Protein AF-A0A5K1E219-F1 (afdb_monomer_lite)

Organism: NCBI:txid210225

InterPro domains:
  IPR015345 Cytokinin dehydrogenase 1, FAD/cytokinin binding domain [PF09265] (1-93)
  IPR016164 FAD-linked oxidase-like, C-terminal [SSF55103] (1-88)
  IPR016170 Cytokinin dehydrogenase, C-terminal domain superfamily [G3DSA:3.40.462.10] (1-94)

pLDDT: mean 71.33, std 19.62, range [38.88, 98.12]

Secondary structure (DSSP, 8-state):
-EEEEEEES-HHHHHHHHHHHHHS-TTTS---SEEEEEEEEHHHHTT-SSSS--GGGSS-TTS------TT-EEEEEEEEEPPPPTTGGGS---

Structure (mmCIF, N/CA/C/O backbone):
data_AF-A0A5K1E219-F1
#
_entry.id   AF-A0A5K1E219-F1
#
loop_
_atom_site.group_PDB
_atom_site.id
_atom_site.type_symbol
_atom_site.label_atom_id
_atom_site.label_alt_id
_atom_site.label_comp_id
_atom_site.label_asym_id
_atom_site.label_entity_id
_atom_site.label_seq_id
_atom_site.pdbx_PDB_ins_code
_atom_site.Cartn_x
_atom_site.Cartn_y
_atom_site.Cartn_z
_atom_site.occupancy
_atom_site.B_iso_or_equiv
_atom_site.auth_seq_id
_atom_site.auth_comp_id
_atom_site.auth_asym_id
_atom_site.auth_atom_id
_atom_site.pdbx_PDB_model_num
ATOM 1 N N . VAL A 1 1 ? 0.851 9.407 16.986 1.00 79.12 1 VAL A N 1
ATOM 2 C CA . VAL A 1 1 ? 0.653 8.681 15.708 1.00 79.12 1 VAL A CA 1
ATOM 3 C C . VAL A 1 1 ? 1.934 7.938 15.360 1.00 79.12 1 VAL A C 1
ATOM 5 O O . VAL A 1 1 ? 3.006 8.475 15.625 1.00 79.12 1 VAL A O 1
ATOM 8 N N . ARG A 1 2 ? 1.846 6.714 14.836 1.00 85.38 2 ARG A N 1
ATOM 9 C CA . ARG A 1 2 ? 2.981 6.021 14.204 1.00 85.38 2 ARG A CA 1
ATOM 10 C C . ARG A 1 2 ? 2.724 5.903 12.708 1.00 85.38 2 ARG A C 1
ATOM 12 O O . ARG A 1 2 ? 1.591 5.654 12.311 1.00 85.38 2 ARG A O 1
ATOM 19 N N . TRP A 1 3 ? 3.781 6.083 11.929 1.00 84.06 3 TRP A N 1
ATOM 20 C CA . TRP A 1 3 ? 3.762 6.060 10.470 1.00 84.06 3 TRP A CA 1
ATOM 21 C C . TRP A 1 3 ? 4.693 4.959 9.974 1.00 84.06 3 TRP A C 1
ATOM 23 O O . TRP A 1 3 ? 5.800 4.806 10.494 1.00 84.06 3 TRP A O 1
ATOM 33 N N . LEU A 1 4 ? 4.237 4.213 8.976 1.00 83.75 4 LEU A N 1
ATOM 34 C CA . LEU A 1 4 ? 4.982 3.183 8.270 1.00 83.75 4 LEU A CA 1
ATOM 35 C C . LEU A 1 4 ? 4.975 3.523 6.778 1.00 83.75 4 LEU A C 1
ATOM 37 O O . LEU A 1 4 ? 3.949 3.927 6.239 1.00 83.75 4 LEU A O 1
ATOM 41 N N . ARG A 1 5 ? 6.114 3.337 6.110 1.00 83.31 5 ARG A N 1
ATOM 42 C CA . ARG A 1 5 ? 6.204 3.350 4.647 1.00 83.31 5 ARG A CA 1
ATOM 43 C C . ARG A 1 5 ? 6.893 2.079 4.176 1.00 83.31 5 ARG A C 1
ATOM 45 O O . ARG A 1 5 ? 7.821 1.619 4.835 1.00 83.31 5 ARG A O 1
ATOM 52 N N . MET A 1 6 ? 6.445 1.524 3.058 1.00 84.88 6 MET A N 1
ATOM 53 C CA . MET A 1 6 ? 6.980 0.297 2.464 1.00 84.88 6 MET A CA 1
ATOM 54 C C . MET A 1 6 ? 7.208 0.510 0.970 1.00 84.88 6 MET A C 1
ATOM 56 O O . MET A 1 6 ? 6.368 1.093 0.287 1.00 84.88 6 MET A O 1
ATOM 60 N N . GLY A 1 7 ? 8.360 0.061 0.478 1.00 82.06 7 GLY A N 1
ATOM 61 C CA . GLY A 1 7 ? 8.742 0.164 -0.925 1.00 82.06 7 GLY A CA 1
ATOM 62 C C . GLY A 1 7 ? 8.494 -1.122 -1.694 1.00 82.06 7 GLY A C 1
ATOM 63 O O . GLY A 1 7 ? 8.864 -2.192 -1.223 1.00 82.06 7 GLY A O 1
ATOM 64 N N . TYR A 1 8 ? 7.952 -0.997 -2.899 1.00 85.69 8 TYR A N 1
ATOM 65 C CA . TYR A 1 8 ? 7.683 -2.104 -3.809 1.00 85.69 8 TYR A CA 1
ATOM 66 C C . TYR A 1 8 ? 8.243 -1.800 -5.201 1.00 85.69 8 TYR A C 1
ATOM 68 O O . TYR A 1 8 ? 8.210 -0.661 -5.672 1.00 85.69 8 TYR A O 1
ATOM 76 N N . THR A 1 9 ? 8.712 -2.839 -5.888 1.00 85.25 9 THR A N 1
ATOM 77 C CA . THR A 1 9 ? 9.090 -2.806 -7.314 1.00 85.25 9 THR A CA 1
ATOM 78 C C . THR A 1 9 ? 8.054 -3.502 -8.202 1.00 85.25 9 THR A C 1
ATOM 80 O O . THR A 1 9 ? 8.067 -3.334 -9.419 1.00 85.25 9 THR A O 1
ATOM 83 N N . ASN A 1 10 ? 7.128 -4.259 -7.604 1.00 89.38 10 ASN A N 1
ATOM 84 C CA . ASN A 1 10 ? 6.069 -4.994 -8.285 1.00 89.38 10 ASN A CA 1
ATOM 85 C C . ASN A 1 10 ? 4.700 -4.389 -7.945 1.00 89.38 10 ASN A C 1
ATOM 87 O O . ASN A 1 10 ? 4.285 -4.398 -6.786 1.00 89.38 10 ASN A O 1
ATOM 91 N N . PHE A 1 11 ? 3.982 -3.899 -8.961 1.00 93.31 11 PHE A N 1
ATOM 92 C CA . PHE A 1 11 ? 2.660 -3.294 -8.774 1.00 93.31 11 PHE A CA 1
ATOM 93 C C . PHE A 1 11 ? 1.642 -4.272 -8.186 1.00 93.31 11 PHE A C 1
ATOM 95 O O . PHE A 1 11 ? 0.830 -3.878 -7.361 1.00 93.31 11 PHE A O 1
ATOM 102 N N . THR A 1 12 ? 1.704 -5.545 -8.583 1.00 97.00 12 THR A N 1
ATOM 103 C CA . THR A 1 12 ? 0.738 -6.559 -8.137 1.00 97.00 12 THR A CA 1
ATOM 104 C C . THR A 1 12 ? 0.876 -6.834 -6.643 1.00 97.00 12 THR A C 1
ATOM 106 O O . THR A 1 12 ? -0.119 -7.034 -5.956 1.00 97.00 12 THR A O 1
ATOM 109 N N . GLU A 1 13 ? 2.108 -6.843 -6.129 1.00 96.62 13 GLU A N 1
ATOM 110 C CA . GLU A 1 13 ? 2.368 -7.001 -4.693 1.00 96.62 13 GLU A CA 1
ATOM 111 C C . GLU A 1 13 ? 1.925 -5.754 -3.927 1.00 96.62 13 GLU A C 1
ATOM 113 O O . GLU A 1 13 ? 1.201 -5.866 -2.943 1.00 96.62 13 GLU A O 1
ATOM 118 N N . PHE A 1 14 ? 2.273 -4.570 -4.439 1.00 95.19 14 PHE A N 1
ATOM 119 C CA . PHE A 1 14 ? 1.855 -3.293 -3.866 1.00 95.19 14 PHE A CA 1
ATOM 120 C C . PHE A 1 14 ? 0.329 -3.169 -3.752 1.00 95.19 14 PHE A C 1
ATOM 122 O O . PHE A 1 14 ? -0.179 -2.849 -2.679 1.00 95.19 14 PHE A O 1
ATOM 129 N N . SER A 1 15 ? -0.408 -3.421 -4.839 1.00 96.62 15 SER A N 1
ATOM 130 C CA . SER A 1 15 ? -1.863 -3.252 -4.859 1.00 96.62 15 SER A CA 1
ATOM 131 C C . SER A 1 15 ? -2.550 -4.280 -3.969 1.00 96.62 15 SER A C 1
ATOM 133 O O . SER A 1 15 ? -3.457 -3.936 -3.218 1.00 96.62 15 SER A O 1
ATOM 135 N N . LYS A 1 16 ? -2.072 -5.530 -3.988 1.00 98.12 16 LYS A N 1
ATOM 136 C CA . LYS A 1 16 ? -2.611 -6.599 -3.147 1.00 98.12 16 LYS A CA 1
ATOM 137 C C . LYS A 1 16 ? -2.442 -6.293 -1.661 1.00 98.12 16 LYS A C 1
ATOM 139 O O . LYS A 1 16 ? -3.389 -6.473 -0.897 1.00 98.12 16 LYS A O 1
ATOM 144 N N . ASP A 1 17 ? -1.265 -5.826 -1.253 1.00 97.31 17 ASP A N 1
ATOM 145 C CA . ASP A 1 17 ? -1.018 -5.474 0.144 1.00 97.31 17 ASP A CA 1
ATOM 146 C C . ASP A 1 17 ? -1.805 -4.222 0.548 1.00 97.31 17 ASP A C 1
ATOM 148 O O . ASP A 1 17 ? -2.372 -4.188 1.638 1.00 97.31 17 ASP A O 1
ATOM 152 N N . GLN A 1 18 ? -1.915 -3.218 -0.331 1.00 97.06 18 GLN A N 1
ATOM 153 C CA . GLN A 1 18 ? -2.730 -2.029 -0.073 1.00 97.06 18 GLN A CA 1
ATOM 154 C C . GLN A 1 18 ? -4.207 -2.389 0.145 1.00 97.06 18 GLN A C 1
ATOM 156 O O . GLN A 1 18 ? -4.796 -1.976 1.144 1.00 97.06 18 GLN A O 1
ATOM 161 N N . GLU A 1 19 ? -4.797 -3.180 -0.752 1.00 97.19 19 GLU A N 1
ATOM 162 C CA . GLU A 1 19 ? -6.181 -3.652 -0.632 1.00 97.19 19 GLU A CA 1
ATOM 163 C C . GLU A 1 19 ? -6.384 -4.478 0.642 1.00 97.19 19 GLU A C 1
ATOM 165 O O . GLU A 1 19 ? -7.372 -4.290 1.355 1.00 97.19 19 GLU A O 1
ATOM 170 N N . TYR A 1 20 ? -5.423 -5.346 0.975 1.00 95.81 20 TYR A N 1
ATOM 171 C CA . TYR A 1 20 ? -5.466 -6.125 2.206 1.00 95.81 20 TYR A CA 1
ATOM 172 C C . TYR A 1 20 ? -5.468 -5.223 3.444 1.00 95.81 20 TYR A C 1
ATOM 174 O O . TYR A 1 20 ? -6.342 -5.377 4.293 1.00 95.81 20 TYR A O 1
ATOM 182 N N . LEU A 1 21 ? -4.564 -4.242 3.535 1.00 94.56 21 LEU A N 1
ATOM 183 C CA . LEU A 1 21 ? -4.511 -3.326 4.679 1.00 94.56 21 LEU A CA 1
ATOM 184 C C . LEU A 1 21 ? -5.787 -2.491 4.836 1.00 94.56 21 LEU A C 1
ATOM 186 O O . LEU A 1 21 ? -6.187 -2.226 5.967 1.00 94.56 21 LEU A O 1
ATOM 190 N N . ILE A 1 22 ? -6.422 -2.104 3.727 1.00 94.06 22 ILE A N 1
ATOM 191 C CA . ILE A 1 22 ? -7.712 -1.397 3.731 1.00 94.06 22 ILE A CA 1
ATOM 192 C C . ILE A 1 22 ? -8.840 -2.308 4.227 1.00 94.06 22 ILE A C 1
ATOM 194 O O . ILE A 1 22 ? -9.763 -1.837 4.888 1.00 94.06 22 ILE A O 1
ATOM 198 N N . SER A 1 23 ? -8.781 -3.606 3.917 1.00 93.62 23 SER A N 1
ATOM 199 C CA . SER A 1 23 ? -9.815 -4.562 4.328 1.00 93.62 23 SER A CA 1
ATOM 200 C C . SER A 1 23 ? -9.825 -4.861 5.831 1.00 93.62 23 SER A C 1
ATOM 202 O O . SER A 1 23 ? -10.845 -5.312 6.346 1.00 93.62 23 SER A O 1
ATOM 204 N N . LEU A 1 24 ? -8.720 -4.595 6.539 1.00 92.62 24 LEU A N 1
ATOM 205 C CA . LEU A 1 24 ? -8.618 -4.823 7.979 1.00 92.62 24 LEU A CA 1
ATOM 206 C C . LEU A 1 24 ? -9.410 -3.764 8.743 1.00 92.62 24 LEU A C 1
ATOM 208 O O . LEU A 1 24 ? -9.127 -2.566 8.653 1.00 92.62 24 LEU A O 1
ATOM 212 N N . THR A 1 25 ? -10.364 -4.198 9.561 1.00 81.50 25 THR A N 1
ATOM 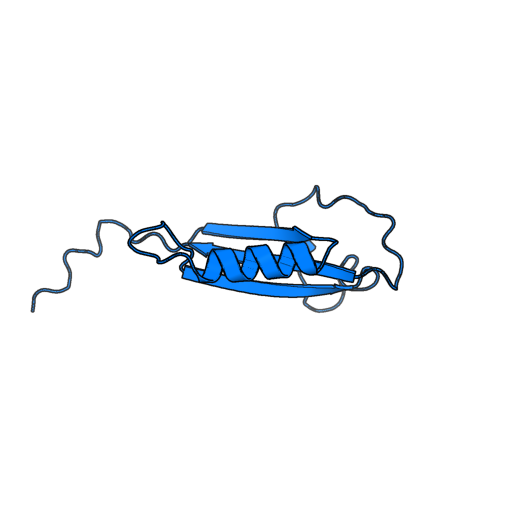213 C CA . THR A 1 25 ? -11.106 -3.267 10.414 1.00 81.50 25 THR A CA 1
ATOM 214 C C . THR A 1 25 ? -10.231 -2.798 11.577 1.00 81.50 25 THR A C 1
ATOM 216 O O . THR A 1 25 ? -9.378 -3.525 12.097 1.00 81.50 25 THR A O 1
ATOM 219 N N . ARG A 1 26 ? -10.429 -1.550 12.013 1.00 73.06 26 ARG A N 1
ATOM 220 C CA . ARG A 1 26 ? -9.665 -0.974 13.130 1.00 73.06 26 ARG A CA 1
ATOM 221 C C . ARG A 1 26 ? -9.900 -1.724 14.447 1.00 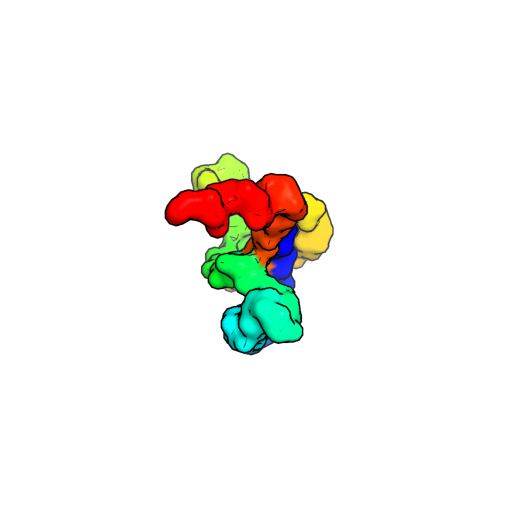73.06 26 ARG A C 1
ATOM 223 O O . ARG A 1 26 ? -8.970 -1.837 15.245 1.00 73.06 26 ARG A O 1
ATOM 230 N N . GLU A 1 27 ? -11.128 -2.187 14.670 1.00 72.88 27 GLU A N 1
ATOM 231 C CA . GLU A 1 27 ? -11.588 -2.739 15.949 1.00 72.88 27 GLU A CA 1
ATOM 232 C C . GLU A 1 27 ? -11.285 -4.233 16.105 1.00 72.88 27 GLU A C 1
ATOM 234 O O . GLU A 1 27 ? -10.904 -4.649 17.198 1.00 72.88 27 GLU A O 1
ATOM 239 N N . GLU A 1 28 ? -11.390 -5.027 15.034 1.00 71.69 28 GLU A N 1
ATOM 240 C CA . GLU A 1 28 ? -11.276 -6.491 15.124 1.00 71.69 28 GLU A CA 1
ATOM 241 C C . GLU A 1 28 ? -9.886 -6.991 14.714 1.00 71.69 28 GLU A C 1
ATOM 243 O O . GLU A 1 28 ? -9.278 -7.792 15.424 1.00 71.69 28 GLU A O 1
ATOM 248 N N . ASP A 1 29 ? -9.329 -6.449 13.628 1.00 79.50 29 ASP A N 1
ATOM 249 C CA . ASP A 1 29 ? -8.101 -6.981 13.015 1.00 79.50 29 ASP A CA 1
ATOM 250 C C . ASP A 1 29 ? -6.876 -6.084 13.225 1.00 79.50 29 ASP A C 1
ATOM 252 O O . ASP A 1 29 ? -5.792 -6.318 12.685 1.00 79.50 29 ASP A O 1
ATOM 256 N N . GLY A 1 30 ? -7.036 -5.019 14.012 1.00 81.31 30 GLY A N 1
ATOM 257 C CA . GLY A 1 30 ? -5.971 -4.061 14.263 1.00 81.31 30 GLY A CA 1
ATOM 258 C C . GLY A 1 30 ? -5.561 -3.284 13.011 1.00 81.31 30 GLY A C 1
ATOM 259 O O . GLY A 1 30 ? -4.382 -2.932 12.894 1.00 81.31 30 GLY A O 1
ATOM 260 N N . GLY A 1 31 ? -6.520 -2.969 12.135 1.00 88.81 31 GLY A N 1
ATOM 261 C CA . GLY A 1 31 ? -6.329 -2.163 10.932 1.00 88.81 31 GLY A CA 1
ATOM 262 C C . GLY A 1 31 ? -5.627 -0.821 11.168 1.00 88.81 31 GLY A C 1
ATOM 263 O O . GLY A 1 31 ? -5.436 -0.355 12.305 1.00 88.81 31 GLY A O 1
ATOM 264 N N . PHE A 1 32 ? -5.195 -0.217 10.064 1.00 92.06 32 PHE A N 1
ATOM 265 C CA . PHE A 1 32 ? -4.599 1.114 10.054 1.00 92.06 32 PHE A CA 1
ATOM 266 C C . PHE A 1 32 ? -5.688 2.181 9.958 1.00 92.06 32 P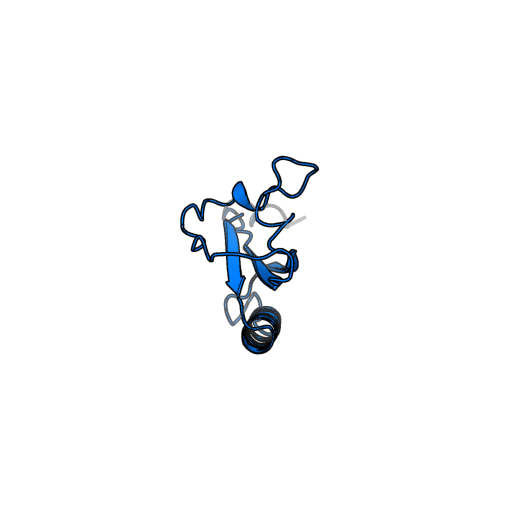HE A C 1
ATOM 268 O O . PHE A 1 32 ? -6.734 1.978 9.353 1.00 92.06 32 PHE A O 1
ATOM 275 N N . ASP A 1 33 ? -5.424 3.340 10.549 1.00 91.25 33 ASP A N 1
ATOM 276 C CA . ASP A 1 33 ? -6.327 4.491 10.476 1.00 91.25 33 ASP A CA 1
ATOM 277 C C . ASP A 1 33 ? -6.171 5.283 9.175 1.00 91.25 33 ASP A C 1
ATOM 279 O O . ASP A 1 33 ? -6.984 6.145 8.851 1.00 91.25 33 ASP A O 1
ATOM 283 N N . TYR A 1 34 ? -5.077 5.027 8.467 1.00 91.88 34 TYR A N 1
ATOM 284 C CA . TYR A 1 34 ? -4.705 5.680 7.230 1.00 91.88 34 TYR A CA 1
ATOM 285 C C . TYR A 1 34 ? -3.943 4.680 6.371 1.00 91.88 34 TYR A C 1
ATOM 287 O O . TYR A 1 34 ? -3.003 4.053 6.866 1.00 91.88 34 TYR A O 1
ATOM 295 N N . VAL A 1 35 ? -4.340 4.550 5.107 1.00 94.12 35 VAL A N 1
ATOM 296 C CA . VAL A 1 35 ? -3.633 3.776 4.085 1.00 94.12 35 VAL A CA 1
ATOM 297 C C . VAL A 1 35 ? -3.687 4.574 2.786 1.00 94.12 35 VAL A C 1
ATOM 299 O O . VAL A 1 35 ? -4.768 4.861 2.280 1.00 94.12 35 VAL A O 1
ATOM 302 N N . GLU A 1 36 ? -2.528 4.918 2.241 1.00 93.06 36 GLU A N 1
ATOM 303 C CA . GLU A 1 36 ? -2.378 5.588 0.948 1.00 93.06 36 GLU A CA 1
ATOM 304 C C . GLU A 1 36 ? -1.220 4.979 0.157 1.00 93.06 36 GLU A C 1
ATOM 306 O O . GLU A 1 36 ? -0.474 4.130 0.647 1.00 93.06 36 GLU A O 1
ATOM 311 N N . GLY A 1 37 ? -1.059 5.396 -1.097 1.00 88.94 37 GLY A N 1
ATOM 312 C CA . GLY A 1 37 ? 0.103 4.997 -1.869 1.00 88.94 37 GLY A CA 1
ATOM 313 C C . GLY A 1 37 ? 0.474 5.981 -2.964 1.00 88.94 37 GLY A C 1
ATOM 314 O O . GLY A 1 37 ? -0.356 6.742 -3.455 1.00 88.94 37 GLY A O 1
ATOM 315 N N . ALA A 1 38 ? 1.748 5.951 -3.343 1.00 85.12 38 ALA A N 1
ATOM 316 C CA . ALA A 1 38 ? 2.322 6.840 -4.340 1.00 85.12 38 ALA A CA 1
ATOM 317 C C . ALA A 1 38 ? 3.192 6.072 -5.338 1.00 85.12 38 ALA A C 1
ATOM 319 O O . ALA A 1 38 ? 3.877 5.110 -4.984 1.00 85.12 38 ALA A O 1
ATOM 320 N N . ILE A 1 39 ? 3.203 6.552 -6.581 1.00 84.75 39 ILE A N 1
ATOM 321 C CA . ILE A 1 39 ? 4.118 6.097 -7.628 1.00 84.75 39 ILE A CA 1
ATOM 322 C C . ILE A 1 39 ? 5.336 7.021 -7.628 1.00 84.75 39 ILE A C 1
ATOM 324 O O . ILE A 1 39 ? 5.207 8.246 -7.656 1.00 84.75 39 ILE A O 1
ATOM 328 N N . VAL A 1 40 ? 6.524 6.429 -7.601 1.00 75.19 40 VAL A N 1
ATOM 329 C CA . VAL A 1 40 ? 7.806 7.124 -7.490 1.00 75.19 40 VAL A CA 1
ATOM 330 C C . VAL A 1 40 ? 8.672 6.733 -8.684 1.00 75.19 40 VAL A C 1
ATOM 332 O O . VAL A 1 40 ? 8.994 5.564 -8.863 1.00 75.19 40 VAL A O 1
ATOM 335 N N . MET A 1 41 ? 9.062 7.702 -9.512 1.00 72.94 41 MET A N 1
ATOM 336 C CA . MET A 1 41 ? 9.961 7.455 -10.651 1.00 72.94 41 MET A CA 1
ATOM 337 C C . MET A 1 41 ? 11.429 7.606 -10.236 1.00 72.94 41 MET A C 1
ATOM 339 O O . MET A 1 41 ? 11.764 8.541 -9.509 1.00 72.94 41 MET A O 1
ATOM 343 N N . GLY A 1 42 ? 12.311 6.733 -10.720 1.00 61.59 42 GLY A N 1
ATOM 344 C CA . GLY A 1 42 ? 13.712 6.617 -10.298 1.00 61.59 42 GLY A CA 1
ATOM 345 C C . GLY A 1 42 ? 14.529 7.904 -10.442 1.00 61.59 42 GLY A C 1
ATOM 346 O O . GLY A 1 42 ? 15.221 8.295 -9.503 1.00 61.59 42 GLY A O 1
ATOM 347 N N . ALA A 1 43 ? 14.386 8.633 -11.554 1.00 54.69 43 ALA A N 1
ATOM 348 C CA . ALA A 1 43 ? 15.161 9.858 -11.800 1.00 54.69 43 ALA A CA 1
ATOM 349 C C . ALA A 1 43 ? 14.837 11.019 -10.846 1.00 54.69 43 ALA A C 1
ATOM 351 O O . ALA A 1 43 ? 15.736 11.735 -10.414 1.00 54.69 43 ALA A O 1
ATOM 352 N N . ASN A 1 44 ? 13.563 11.206 -10.493 1.00 52.25 44 ASN A N 1
ATOM 353 C CA . ASN A 1 44 ? 13.091 12.406 -9.783 1.00 52.25 44 ASN A CA 1
ATOM 354 C C . ASN A 1 44 ? 12.643 12.079 -8.361 1.00 52.25 44 ASN A C 1
ATOM 356 O O . ASN A 1 44 ? 12.875 12.829 -7.421 1.00 52.25 44 ASN A O 1
ATOM 360 N N . GLY A 1 45 ? 12.029 10.920 -8.198 1.00 47.97 45 GLY A N 1
ATOM 361 C CA . GLY A 1 45 ? 11.527 10.404 -6.947 1.00 47.97 45 GLY A CA 1
ATOM 362 C C . GLY A 1 45 ? 12.558 9.617 -6.160 1.00 47.97 45 GLY A C 1
ATOM 363 O O . GLY A 1 45 ? 12.242 9.310 -5.028 1.00 47.97 45 GLY A O 1
ATOM 364 N N . CYS A 1 46 ? 13.758 9.333 -6.699 1.00 44.50 46 CYS A N 1
ATOM 365 C CA . CYS A 1 46 ? 14.892 8.840 -5.912 1.00 44.50 46 CYS A CA 1
ATOM 366 C C . CYS A 1 46 ? 16.066 9.830 -5.765 1.00 44.50 46 CYS A C 1
ATOM 368 O O . CYS A 1 46 ? 17.036 9.557 -5.068 1.00 44.50 46 CYS A O 1
ATOM 370 N N . ASN A 1 47 ? 16.014 11.002 -6.395 1.00 40.56 47 ASN A N 1
ATOM 371 C CA . ASN A 1 47 ? 17.081 12.013 -6.345 1.00 40.56 47 ASN A CA 1
ATOM 372 C C . ASN A 1 47 ? 16.631 13.299 -5.645 1.00 40.56 47 ASN A C 1
ATOM 374 O O . ASN A 1 47 ? 17.470 13.958 -5.042 1.00 40.56 47 ASN A O 1
ATOM 378 N N . SER A 1 48 ? 15.333 13.627 -5.664 1.00 40.91 48 SER A N 1
ATOM 379 C CA . SER A 1 48 ? 14.848 14.971 -5.345 1.00 40.91 48 SER A CA 1
ATOM 380 C C . SER A 1 48 ? 15.286 15.488 -3.968 1.00 40.91 48 SER A C 1
ATOM 382 O O . SER A 1 48 ? 14.697 15.213 -2.927 1.00 40.91 48 SER A O 1
ATOM 384 N N . ASN A 1 49 ? 16.327 16.317 -4.017 1.00 44.34 49 ASN A N 1
ATOM 385 C CA . ASN A 1 49 ? 16.440 17.546 -3.241 1.00 44.34 49 ASN A CA 1
ATOM 386 C C . ASN A 1 49 ? 15.832 18.721 -4.049 1.00 44.34 49 ASN A C 1
ATOM 388 O O . ASN A 1 49 ? 16.200 19.880 -3.876 1.00 44.34 49 ASN A O 1
ATOM 392 N N . SER A 1 50 ? 14.943 18.415 -5.000 1.00 39.78 50 SER A N 1
ATOM 393 C CA . SER A 1 50 ? 14.376 19.330 -5.988 1.00 39.78 50 SER A CA 1
ATOM 394 C C . SER A 1 50 ? 12.849 19.214 -5.984 1.00 39.78 50 SER A C 1
ATOM 396 O O . SER A 1 50 ? 12.259 18.331 -6.603 1.00 39.78 50 SER A O 1
ATOM 398 N N . ASN A 1 51 ? 12.218 20.143 -5.266 1.00 39.59 51 ASN A N 1
ATOM 399 C CA . ASN A 1 51 ? 10.770 20.344 -5.149 1.00 39.59 51 ASN A CA 1
ATOM 400 C C . ASN A 1 51 ? 9.976 19.232 -4.440 1.00 39.59 51 ASN A C 1
ATOM 402 O O . ASN A 1 51 ? 9.311 18.406 -5.055 1.00 39.59 51 ASN A O 1
ATOM 406 N N . GLY A 1 52 ? 9.959 19.310 -3.106 1.00 43.53 52 GLY A N 1
ATOM 407 C CA . GLY A 1 52 ? 8.810 18.923 -2.274 1.00 43.53 52 GLY A CA 1
ATOM 408 C C . GLY A 1 52 ? 8.585 17.434 -2.013 1.00 43.53 52 GLY A C 1
ATOM 409 O O . GLY A 1 52 ? 7.932 17.104 -1.025 1.00 43.53 52 GLY A O 1
ATOM 410 N N . ASN A 1 53 ? 9.143 16.530 -2.820 1.00 44.28 53 ASN A N 1
ATOM 411 C CA . ASN A 1 53 ? 8.975 15.094 -2.610 1.00 44.28 53 ASN A CA 1
ATOM 412 C C . ASN A 1 53 ? 10.074 14.554 -1.683 1.00 44.28 53 ASN A C 1
ATOM 414 O O . ASN A 1 53 ? 11.096 14.029 -2.105 1.00 44.28 53 ASN A O 1
ATOM 418 N N . ASN A 1 54 ? 9.855 14.708 -0.378 1.00 49.06 54 ASN A N 1
ATOM 419 C CA . ASN A 1 54 ? 10.756 14.325 0.714 1.00 49.06 54 ASN A CA 1
ATOM 420 C C . ASN A 1 54 ? 10.771 12.809 1.006 1.00 49.06 54 ASN A C 1
ATOM 422 O O . ASN A 1 54 ? 10.793 12.384 2.163 1.00 49.06 54 ASN A O 1
ATOM 426 N N . TRP A 1 55 ? 10.734 11.959 -0.016 1.00 50.78 55 TRP A N 1
ATOM 427 C CA . TRP A 1 55 ? 10.701 10.502 0.165 1.00 50.78 55 TRP A CA 1
ATOM 428 C C . TRP A 1 55 ? 11.966 9.984 0.902 1.00 50.78 55 TRP A C 1
ATOM 430 O O . TRP A 1 55 ? 11.863 9.055 1.702 1.00 50.78 55 TRP A O 1
ATOM 440 N N . ARG A 1 56 ? 13.119 10.672 0.765 1.00 51.44 56 ARG A N 1
ATOM 441 C CA . ARG A 1 56 ? 14.354 10.425 1.551 1.00 51.44 56 ARG A CA 1
ATOM 442 C C . ARG A 1 56 ? 14.301 10.849 3.023 1.00 51.44 56 ARG A C 1
ATOM 444 O O . ARG A 1 56 ? 15.218 10.509 3.763 1.00 51.44 56 ARG A O 1
ATOM 451 N N . LEU A 1 57 ? 13.289 11.603 3.465 1.00 46.94 57 LEU A N 1
ATOM 452 C CA . LEU A 1 57 ? 13.165 11.990 4.881 1.00 46.94 57 LEU A CA 1
ATOM 453 C C . LEU A 1 57 ? 12.496 10.904 5.738 1.00 46.94 57 LEU A C 1
ATOM 455 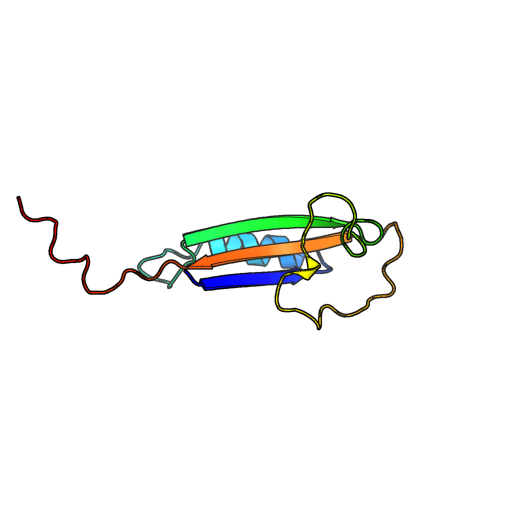O O . LEU A 1 57 ? 12.363 11.071 6.948 1.00 46.94 57 LEU A O 1
ATOM 459 N N . SER A 1 58 ? 12.088 9.785 5.135 1.00 46.53 58 SER A N 1
ATOM 460 C CA . SER A 1 58 ? 11.694 8.594 5.883 1.00 46.53 58 SER A CA 1
ATOM 461 C C . SER A 1 58 ? 12.954 7.869 6.394 1.00 46.53 58 SER A C 1
ATOM 463 O O . SER A 1 58 ? 13.955 7.854 5.680 1.00 46.53 58 SER A O 1
ATOM 465 N N . PRO A 1 59 ? 12.964 7.257 7.597 1.00 44.12 59 PRO A N 1
ATOM 466 C CA . PRO A 1 59 ? 14.171 6.670 8.198 1.00 44.12 59 PRO A CA 1
ATOM 467 C C . PRO A 1 59 ? 14.752 5.467 7.432 1.00 44.12 59 PRO A C 1
ATOM 469 O O . PRO A 1 59 ? 15.753 4.897 7.861 1.00 44.12 59 PRO A O 1
ATOM 472 N N . PHE A 1 60 ? 14.173 5.098 6.289 1.00 46.53 60 PHE A N 1
ATOM 473 C CA . PHE A 1 60 ? 14.682 4.092 5.366 1.00 46.53 60 PHE A CA 1
ATOM 474 C C . PHE A 1 60 ? 15.898 4.627 4.593 1.00 46.53 60 PHE A C 1
ATOM 476 O O . PHE A 1 60 ? 15.854 4.847 3.384 1.00 46.53 60 PHE A O 1
ATOM 483 N N . LYS A 1 61 ? 17.018 4.802 5.305 1.00 45.31 61 LYS A N 1
ATOM 484 C CA . LYS A 1 61 ? 18.361 4.920 4.706 1.00 45.31 61 LYS A CA 1
ATOM 485 C C . LYS A 1 61 ? 18.717 3.714 3.824 1.00 45.31 61 LYS A C 1
ATOM 487 O O . LYS A 1 61 ? 19.609 3.831 2.991 1.00 45.31 61 LYS A O 1
ATOM 492 N N . ASP A 1 62 ? 17.987 2.613 3.996 1.00 48.12 62 ASP A N 1
ATOM 493 C CA . ASP A 1 62 ? 18.245 1.310 3.392 1.00 48.12 62 ASP A CA 1
ATOM 494 C C . ASP A 1 62 ? 17.260 0.961 2.272 1.00 48.12 62 ASP A C 1
ATOM 496 O O . ASP A 1 62 ? 17.126 -0.212 1.921 1.00 48.12 62 ASP A O 1
ATOM 500 N N . PHE A 1 63 ? 16.560 1.946 1.689 1.00 51.50 63 PHE A N 1
ATOM 501 C CA . PHE A 1 63 ? 15.986 1.690 0.370 1.00 51.50 63 PHE A CA 1
ATOM 502 C C . PHE A 1 63 ? 17.160 1.279 -0.516 1.00 51.50 63 PHE A C 1
ATOM 504 O O . PHE A 1 63 ? 18.131 2.047 -0.576 1.00 51.50 63 PHE A O 1
ATOM 511 N N . PRO A 1 64 ? 17.149 0.079 -1.128 1.00 48.69 64 PRO A N 1
ATOM 512 C CA . PRO A 1 64 ? 18.310 -0.362 -1.867 1.00 48.69 64 PRO A CA 1
ATOM 513 C C . PRO A 1 64 ? 18.599 0.726 -2.890 1.00 48.69 64 PRO A C 1
ATOM 515 O O . PRO A 1 64 ? 17.675 1.208 -3.555 1.00 48.69 64 PRO A O 1
ATOM 518 N N . GLN A 1 65 ? 19.859 1.155 -2.973 1.00 51.19 65 GLN A N 1
ATOM 519 C CA . GLN A 1 65 ? 20.357 1.868 -4.143 1.00 51.19 65 GLN A CA 1
ATOM 520 C C . GLN A 1 65 ? 20.274 0.877 -5.304 1.00 51.19 65 GLN A C 1
ATOM 522 O O . GLN A 1 65 ? 21.267 0.326 -5.759 1.00 51.19 65 GLN A O 1
ATOM 527 N N . PHE A 1 66 ? 19.051 0.557 -5.718 1.00 52.84 66 PHE A N 1
ATOM 528 C CA . PHE A 1 66 ? 18.793 0.015 -7.021 1.00 52.84 66 PHE A CA 1
ATOM 529 C C . PHE A 1 66 ? 19.381 1.044 -7.976 1.00 52.84 66 PHE A C 1
ATOM 531 O O . PHE A 1 66 ? 19.189 2.248 -7.780 1.00 52.84 66 PHE A O 1
ATOM 538 N N . GLU A 1 67 ? 20.133 0.563 -8.958 1.00 56.50 67 GLU A N 1
ATOM 539 C CA . GLU A 1 67 ? 20.580 1.317 -10.128 1.00 56.50 67 GLU A CA 1
ATOM 540 C C . GLU A 1 67 ? 19.327 1.784 -10.888 1.00 56.50 67 GLU A C 1
ATOM 542 O O . GLU A 1 67 ? 18.913 1.210 -11.894 1.00 56.50 67 GLU A O 1
ATOM 547 N N . ALA A 1 68 ? 18.622 2.749 -10.304 1.00 60.38 68 ALA A N 1
ATOM 548 C CA . ALA A 1 68 ? 17.351 3.247 -10.764 1.00 60.38 68 ALA A CA 1
ATOM 549 C C . ALA A 1 68 ? 17.637 4.121 -11.977 1.00 60.38 68 ALA A C 1
ATOM 551 O O . ALA A 1 68 ? 18.183 5.218 -11.866 1.00 60.38 68 ALA A O 1
ATOM 552 N N . THR A 1 69 ? 17.287 3.599 -13.143 1.00 63.34 69 THR A N 1
ATOM 553 C CA . THR A 1 69 ? 17.288 4.356 -14.392 1.00 63.34 69 THR A CA 1
ATOM 554 C C . THR A 1 69 ? 16.127 5.352 -14.402 1.00 63.34 69 THR A C 1
ATOM 556 O O . THR A 1 69 ? 15.223 5.279 -13.563 1.00 63.34 69 THR A O 1
ATOM 559 N N . GLU A 1 70 ? 16.120 6.279 -15.360 1.00 63.75 70 GLU A N 1
ATOM 560 C CA . GLU A 1 70 ? 15.045 7.274 -15.470 1.00 63.75 70 GLU A CA 1
ATOM 561 C C . GLU A 1 70 ? 13.655 6.641 -15.645 1.00 63.75 70 GLU A C 1
ATOM 563 O O . GLU A 1 70 ? 12.673 7.176 -15.131 1.00 63.75 70 GLU A O 1
ATOM 568 N N . ASP A 1 71 ? 13.603 5.450 -16.246 1.00 69.00 71 ASP A N 1
ATOM 569 C CA . ASP A 1 71 ? 12.376 4.696 -16.520 1.00 69.00 71 ASP A CA 1
ATOM 570 C C . ASP A 1 71 ? 11.951 3.761 -15.376 1.00 69.00 71 ASP A C 1
ATOM 572 O O . ASP A 1 71 ? 10.950 3.048 -15.476 1.00 69.00 71 ASP A O 1
ATOM 576 N N . THR A 1 72 ? 12.708 3.710 -14.276 1.00 73.44 72 THR A N 1
ATOM 577 C CA . THR A 1 72 ? 12.382 2.809 -13.168 1.00 73.44 72 THR A CA 1
ATOM 578 C C . THR A 1 72 ? 11.199 3.351 -12.367 1.00 73.44 72 THR A C 1
ATOM 580 O O . THR A 1 72 ? 11.220 4.491 -11.906 1.00 73.44 72 THR A O 1
ATOM 583 N N . ILE A 1 73 ? 10.177 2.520 -12.161 1.00 79.50 73 ILE A N 1
ATOM 584 C CA . ILE A 1 73 ? 8.998 2.843 -11.352 1.00 79.50 73 ILE A CA 1
ATOM 585 C C . ILE A 1 73 ? 9.060 2.068 -10.035 1.00 79.50 73 ILE A C 1
ATOM 587 O O . ILE A 1 73 ? 9.265 0.856 -10.024 1.00 79.50 73 ILE A O 1
ATOM 591 N N . PHE A 1 74 ? 8.827 2.775 -8.936 1.00 81.38 74 PHE A N 1
ATOM 592 C CA . PHE A 1 74 ? 8.654 2.224 -7.600 1.00 81.38 74 PHE A CA 1
ATOM 593 C C . PHE A 1 74 ? 7.281 2.607 -7.055 1.00 81.38 74 PHE A C 1
ATOM 595 O O . PHE A 1 74 ? 6.720 3.645 -7.413 1.00 81.38 74 PHE A O 1
ATOM 602 N N . TYR A 1 75 ? 6.765 1.793 -6.144 1.00 85.00 75 TYR A N 1
ATOM 603 C CA . TYR A 1 75 ? 5.512 2.053 -5.446 1.00 85.00 75 TYR A CA 1
ATOM 604 C C . TYR A 1 75 ? 5.796 2.181 -3.954 1.00 85.00 75 TYR A C 1
ATOM 606 O O . TYR A 1 75 ? 6.538 1.383 -3.380 1.00 85.00 75 TYR A O 1
ATOM 614 N N . CYS A 1 76 ? 5.234 3.207 -3.329 1.00 85.81 76 CYS A N 1
ATOM 615 C CA . CYS A 1 76 ? 5.348 3.450 -1.899 1.00 85.81 76 CYS A CA 1
ATOM 616 C C . CYS A 1 76 ? 3.968 3.278 -1.273 1.00 85.81 76 CYS A C 1
ATOM 618 O O . CYS A 1 76 ? 3.044 3.996 -1.646 1.00 85.81 76 CYS A O 1
ATOM 620 N N . LEU A 1 77 ? 3.840 2.347 -0.333 1.00 90.44 77 LEU A N 1
ATOM 621 C CA . LEU A 1 77 ? 2.650 2.170 0.496 1.00 90.44 77 LEU A CA 1
ATOM 622 C C . LEU A 1 77 ? 2.880 2.896 1.820 1.00 90.44 77 LEU A C 1
ATOM 624 O O . LEU A 1 77 ? 3.856 2.606 2.514 1.00 90.44 77 LEU A O 1
ATOM 628 N N . GLU A 1 78 ? 2.009 3.840 2.164 1.00 90.50 78 GLU A N 1
ATOM 629 C CA . GLU A 1 78 ? 2.062 4.585 3.422 1.00 90.50 78 GLU A CA 1
ATOM 630 C C . GLU A 1 78 ? 0.882 4.195 4.309 1.00 90.50 78 GLU A C 1
ATOM 632 O O . GLU A 1 78 ? -0.261 4.181 3.861 1.00 90.50 78 GLU A O 1
ATOM 637 N N . ALA A 1 79 ? 1.161 3.884 5.575 1.00 91.00 79 ALA A N 1
ATOM 638 C CA . ALA A 1 79 ? 0.145 3.512 6.547 1.00 91.00 79 ALA A CA 1
ATOM 639 C C . ALA A 1 79 ? 0.361 4.220 7.893 1.00 91.00 79 ALA A C 1
ATOM 641 O O . ALA A 1 79 ? 1.490 4.360 8.375 1.00 91.00 79 ALA A O 1
ATOM 642 N N . GLY A 1 80 ? -0.728 4.663 8.518 1.00 90.81 80 GLY A N 1
ATOM 643 C CA . GLY A 1 80 ? -0.719 5.422 9.768 1.00 90.81 80 GLY A CA 1
ATOM 644 C C . GLY A 1 80 ? -1.598 4.784 10.839 1.00 90.81 80 GLY A C 1
ATOM 645 O O . GLY A 1 80 ? -2.678 4.274 10.548 1.00 90.81 80 GLY A O 1
ATOM 646 N N . LYS A 1 81 ? -1.138 4.818 12.095 1.00 90.31 81 LYS A N 1
ATOM 647 C CA . LYS A 1 81 ? -1.918 4.377 13.260 1.00 90.31 81 LYS A CA 1
ATOM 648 C C . LYS A 1 81 ? -1.935 5.434 14.360 1.00 90.31 81 LYS A C 1
ATOM 650 O O . LYS A 1 81 ? -0.883 5.867 14.858 1.00 90.31 81 LYS A O 1
ATOM 655 N N . TYR A 1 82 ? -3.130 5.855 14.752 1.00 86.81 82 TYR A N 1
ATOM 656 C CA . T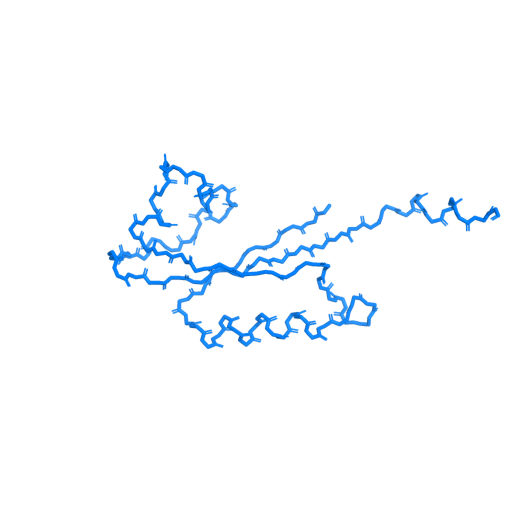YR A 1 82 ? -3.367 6.775 15.853 1.00 86.81 82 TYR A CA 1
ATOM 657 C C . TYR A 1 82 ? -3.574 5.979 17.138 1.00 86.81 82 TYR A C 1
ATOM 659 O O . TYR A 1 82 ? -4.439 5.116 17.248 1.00 86.81 82 TYR A O 1
ATOM 667 N N . TYR A 1 83 ? -2.771 6.304 18.142 1.00 81.19 83 TYR A N 1
ATOM 668 C CA . TYR A 1 83 ? -2.982 5.809 19.493 1.00 81.19 83 TYR A CA 1
ATOM 669 C C . TYR A 1 83 ? -3.768 6.881 20.231 1.00 81.19 83 TYR A C 1
ATOM 671 O O . TYR A 1 83 ? -3.298 8.017 20.318 1.00 81.19 83 TYR A O 1
ATOM 679 N N . MET A 1 84 ? -4.954 6.532 20.726 1.00 68.69 84 MET A N 1
ATOM 680 C CA . MET A 1 84 ? -5.610 7.348 21.741 1.00 68.69 84 MET A CA 1
ATOM 681 C C . MET A 1 84 ? -4.802 7.222 23.028 1.00 68.69 84 MET A C 1
ATOM 683 O O . MET A 1 84 ? -4.428 6.117 23.426 1.00 68.69 84 MET A O 1
ATOM 687 N N . ASN A 1 85 ? -4.498 8.353 23.658 1.00 60.59 85 ASN A N 1
ATOM 688 C CA . ASN A 1 85 ? -3.974 8.329 25.013 1.00 60.59 85 ASN A CA 1
ATOM 689 C C . ASN A 1 85 ? -5.138 7.914 25.918 1.00 60.59 85 ASN A C 1
ATOM 691 O O . ASN A 1 85 ? -6.228 8.469 25.808 1.00 60.59 85 ASN A O 1
ATOM 695 N N . SER A 1 86 ? -4.926 6.957 26.820 1.00 58.16 86 SER A N 1
ATOM 696 C CA . SER A 1 86 ? -5.962 6.444 27.733 1.00 58.16 86 SER A CA 1
ATOM 697 C C . SER A 1 86 ? -6.561 7.505 28.675 1.00 58.16 86 SER A C 1
ATOM 699 O O . SER A 1 86 ? -7.439 7.194 29.469 1.00 58.16 86 SER A O 1
ATOM 701 N N . THR A 1 87 ? -6.090 8.749 28.609 1.00 55.44 87 THR A N 1
ATOM 702 C CA . THR A 1 87 ? -6.591 9.898 29.368 1.00 55.44 87 THR A CA 1
ATOM 703 C C . THR A 1 87 ? -7.808 10.573 28.714 1.00 55.44 87 THR A C 1
ATOM 705 O O . THR A 1 87 ? -8.558 11.242 29.416 1.00 55.44 87 THR A O 1
ATOM 708 N N . ASP A 1 88 ? -8.055 10.369 27.414 1.00 54.28 88 ASP A N 1
ATOM 709 C CA . ASP A 1 88 ? -9.149 11.041 26.682 1.00 54.28 88 ASP A CA 1
ATOM 710 C C . ASP A 1 88 ? -10.495 10.289 26.739 1.00 54.28 88 ASP A C 1
ATOM 712 O O . ASP A 1 88 ? -11.501 10.784 26.239 1.00 54.28 88 ASP A O 1
ATOM 716 N N . GLN A 1 89 ? -10.553 9.109 27.372 1.00 52.50 89 GLN A N 1
ATOM 717 C CA . GLN A 1 89 ? -11.796 8.328 27.492 1.00 52.50 89 GLN A CA 1
ATOM 718 C C . GLN A 1 89 ? -12.780 8.851 28.557 1.00 52.50 89 GLN A C 1
ATOM 720 O O . GLN A 1 89 ? -13.897 8.356 28.624 1.00 52.50 89 GLN A O 1
ATOM 725 N N . ASN A 1 90 ? -12.406 9.857 29.358 1.00 47.56 90 ASN A N 1
ATOM 726 C CA . ASN A 1 90 ? -13.234 10.374 30.462 1.00 47.56 90 ASN A CA 1
ATOM 727 C C . ASN A 1 90 ? -13.908 11.733 30.179 1.00 47.56 90 ASN A C 1
ATOM 729 O O . ASN A 1 90 ? -14.346 12.387 31.120 1.00 47.56 90 ASN A O 1
ATOM 733 N N . LEU A 1 91 ? -13.959 12.204 28.928 1.00 49.09 91 LEU A N 1
ATOM 734 C CA . LEU A 1 91 ? -14.491 13.541 28.602 1.00 49.09 91 LEU A CA 1
ATOM 735 C C . LEU A 1 91 ? -15.776 13.537 27.765 1.00 49.09 91 LEU A C 1
ATOM 737 O O . LEU A 1 91 ? -16.125 14.566 27.194 1.00 49.09 91 LEU A O 1
ATOM 741 N N . VAL A 1 92 ? -16.498 12.418 27.696 1.00 48.75 92 VAL A N 1
ATOM 742 C CA . VAL A 1 92 ? -17.799 12.379 27.012 1.00 48.75 92 VAL A CA 1
ATOM 743 C C . VAL A 1 92 ? -18.839 11.672 27.879 1.00 48.75 92 VAL A C 1
ATOM 745 O O . VAL A 1 92 ? -19.283 10.584 27.550 1.00 48.75 92 VAL A O 1
ATOM 748 N N . ASP A 1 93 ? -19.190 12.313 28.993 1.00 44.75 93 ASP A N 1
ATOM 749 C CA . ASP A 1 93 ? -20.473 12.150 29.685 1.00 44.75 93 ASP A CA 1
ATOM 750 C C . ASP A 1 93 ? -20.937 13.561 30.115 1.00 44.75 93 ASP A C 1
ATOM 752 O O . ASP A 1 93 ? -20.597 14.031 31.202 1.00 44.75 93 ASP A O 1
ATOM 756 N N . GLU A 1 94 ? -21.668 14.254 29.234 1.00 38.88 94 GLU A N 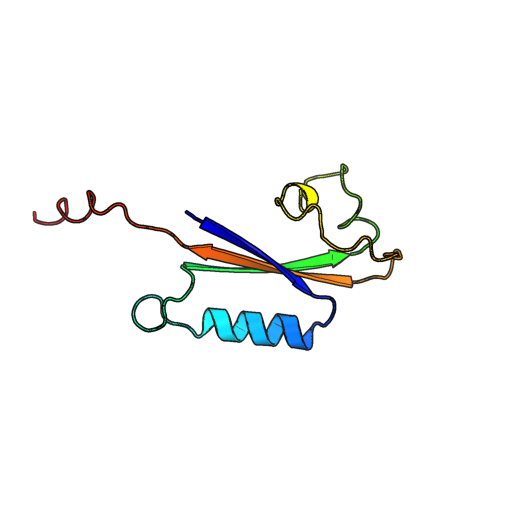1
ATOM 757 C CA . GLU A 1 94 ? -22.581 15.370 29.560 1.00 38.88 94 GLU A CA 1
ATOM 758 C C . GLU A 1 94 ? -23.878 15.233 28.753 1.00 38.88 94 GLU A C 1
ATOM 760 O O . GLU A 1 94 ? -23.794 15.044 27.516 1.00 38.88 94 GLU A O 1
#

Sequence (94 aa):
VRWLRMGYTNFTEFSKDQEYLISLTREEDGGFDYVEGAIVMGANGCNSNSNGNNWRLSPFKDFPQFEATEDTIFYCLEAGKYYMNSTDQNLVDE

Radius of gyration: 17.02 Å; chains: 1; bounding box: 43×27×47 Å

Foldseek 3Di:
DDKDKDKDQDPVVVVVVLVVLVPADCPPRVGFPDKDKDKAFQPDRVDPPDPDNVVVVPPPPPPPVPVRDRRRIMMMIMTHHDDDDPVPPPPPDD